Protein AF-A0A7M2Y943-F1 (afdb_monomer_lite)

pLDDT: mean 79.97, std 16.8, range [34.56, 97.56]

Radius of gyration: 15.92 Å; chains: 1; bounding box: 33×54×37 Å

Sequence (138 aa):
MLHKNDIGLFKLMSATNRFAKKDIYDLDFITNKIPLTELYHQLSEKRNRYHSTEHQSLFDLHIEKHVLEHPDLLLEFDEPQNSKSHRPTHSHDRIDIVEGGKSWIEVRLSWRLKVRKLFSDLGKDFPNPQGRIRKSPN

Organism: NCBI:txid2038776

Foldseek 3Di:
DDDLLNVLLVLQQVCLQQLALVSLQSNLVSCVPPQPLRSLVVNVVVCVVQVDPVSDDPSNVVRPDDCNVVVVSNLCNVPPVPNPPPDDPPDDSDDPADVVGDDSVRSNVSSLVSSCVNCVVVVHDRDDPPDPPPPDDD

Secondary structure (DSSP, 8-state):
---HHHHHHHHHHHHHHH--HHHHHHHHHHTTTS-HHHHHHHHHHHHHHS-SGGG--TTGGG-SS-TTT-GGGGGGGG-GGG----S-----S---PPTTPPPHHHHHHHHHHHHHHHHHHTT-PPPPP---------

Structure (mmCIF, N/CA/C/O backbone):
data_AF-A0A7M2Y943-F1
#
_entry.id   AF-A0A7M2Y943-F1
#
loop_
_atom_site.group_PDB
_atom_site.id
_atom_site.type_symbol
_atom_site.label_atom_id
_atom_site.label_alt_id
_atom_site.label_comp_id
_atom_site.label_asym_id
_atom_site.label_entity_id
_atom_site.label_seq_id
_atom_site.pdbx_PDB_ins_code
_atom_site.Cartn_x
_atom_site.Cartn_y
_atom_site.Cartn_z
_atom_site.occupancy
_atom_site.B_iso_or_equiv
_atom_site.auth_seq_id
_atom_site.auth_comp_id
_atom_site.auth_asym_id
_atom_site.auth_atom_id
_atom_site.pdbx_PDB_model_num
ATOM 1 N N . MET A 1 1 ? 12.575 18.578 -2.410 1.00 38.41 1 MET A N 1
ATOM 2 C CA . MET A 1 1 ? 11.327 18.486 -1.622 1.00 38.41 1 MET A CA 1
ATOM 3 C C . MET A 1 1 ? 10.841 17.049 -1.765 1.00 38.41 1 MET A C 1
ATOM 5 O O . MET A 1 1 ? 10.587 16.654 -2.891 1.00 38.41 1 MET A O 1
ATOM 9 N N . LEU A 1 2 ? 10.838 16.238 -0.702 1.00 50.59 2 LEU A N 1
ATOM 10 C CA . LEU A 1 2 ? 10.309 14.865 -0.772 1.00 50.59 2 LEU A CA 1
ATOM 11 C C . LEU A 1 2 ? 8.789 14.941 -0.939 1.00 50.59 2 LEU A C 1
ATOM 13 O O . LEU A 1 2 ? 8.114 15.516 -0.081 1.00 50.59 2 LEU A O 1
ATOM 17 N N . HIS A 1 3 ? 8.246 14.409 -2.033 1.00 72.94 3 HIS A N 1
ATOM 18 C CA . HIS A 1 3 ? 6.800 14.378 -2.216 1.00 72.94 3 HIS A CA 1
ATOM 19 C C . HIS A 1 3 ? 6.224 13.281 -1.309 1.00 72.94 3 HIS A C 1
ATOM 21 O O . HIS A 1 3 ? 6.845 12.238 -1.111 1.00 72.94 3 HIS A O 1
ATOM 27 N N . LYS A 1 4 ? 5.030 13.476 -0.735 1.00 71.19 4 LYS A N 1
ATOM 28 C CA . LYS A 1 4 ? 4.399 12.468 0.150 1.00 71.19 4 LYS A CA 1
ATOM 29 C C . LYS A 1 4 ? 4.260 11.098 -0.531 1.00 71.19 4 LYS A C 1
ATOM 31 O O . LYS A 1 4 ? 4.316 10.074 0.146 1.00 71.19 4 LYS A O 1
ATOM 36 N N . ASN A 1 5 ? 4.143 11.097 -1.859 1.00 79.50 5 ASN A N 1
ATOM 37 C CA . ASN A 1 5 ? 4.124 9.894 -2.687 1.00 79.50 5 ASN A CA 1
ATOM 38 C C . ASN A 1 5 ? 5.428 9.101 -2.549 1.00 79.50 5 ASN A C 1
ATOM 40 O O . ASN A 1 5 ? 5.361 7.894 -2.361 1.00 79.50 5 ASN A O 1
ATOM 44 N N . ASP A 1 6 ? 6.595 9.755 -2.543 1.00 83.19 6 ASP A N 1
ATOM 45 C CA . ASP A 1 6 ? 7.890 9.072 -2.427 1.00 83.19 6 ASP A CA 1
ATOM 46 C C . ASP A 1 6 ? 7.984 8.286 -1.117 1.00 83.19 6 ASP A C 1
ATOM 48 O O . ASP A 1 6 ? 8.376 7.121 -1.114 1.00 83.19 6 ASP A O 1
ATOM 52 N N . ILE A 1 7 ? 7.543 8.894 -0.010 1.00 87.75 7 ILE A N 1
ATOM 53 C CA . ILE A 1 7 ? 7.488 8.237 1.304 1.00 87.75 7 ILE A CA 1
ATOM 54 C C . ILE A 1 7 ? 6.558 7.017 1.254 1.00 87.75 7 ILE A C 1
ATOM 56 O O . ILE A 1 7 ? 6.911 5.960 1.775 1.00 87.75 7 ILE A O 1
ATOM 60 N N . GLY A 1 8 ? 5.402 7.139 0.595 1.00 91.00 8 GLY A N 1
ATOM 61 C CA . GLY A 1 8 ? 4.468 6.030 0.387 1.00 91.00 8 GLY A CA 1
ATOM 62 C C . GLY A 1 8 ? 5.077 4.869 -0.405 1.00 91.00 8 GLY A C 1
ATOM 63 O O . GLY A 1 8 ? 4.945 3.718 0.007 1.00 91.00 8 GLY A O 1
ATOM 64 N N . LEU A 1 9 ? 5.797 5.164 -1.492 1.00 91.19 9 LEU A N 1
ATOM 65 C CA . LEU A 1 9 ? 6.487 4.157 -2.306 1.00 91.19 9 LEU A CA 1
ATOM 66 C C . LEU A 1 9 ? 7.574 3.428 -1.505 1.00 91.19 9 LEU A C 1
ATOM 68 O O . LEU A 1 9 ? 7.632 2.199 -1.519 1.00 91.19 9 LEU A O 1
ATOM 72 N N . PHE A 1 10 ? 8.392 4.165 -0.748 1.00 88.75 10 PHE A N 1
ATOM 73 C CA . PHE A 1 10 ? 9.412 3.561 0.113 1.00 88.75 10 PHE A CA 1
ATOM 74 C C . PHE A 1 10 ? 8.800 2.678 1.201 1.00 88.75 10 PHE A C 1
ATOM 76 O O . PHE A 1 10 ? 9.295 1.579 1.454 1.00 88.75 10 PHE A O 1
ATOM 83 N N . LYS A 1 11 ? 7.706 3.129 1.822 1.00 90.31 11 LYS A N 1
ATOM 84 C CA . LYS A 1 11 ? 6.997 2.360 2.849 1.00 90.31 11 LYS A CA 1
ATOM 85 C C . LYS A 1 11 ? 6.371 1.084 2.291 1.00 90.31 11 LYS A C 1
ATOM 87 O O . LYS A 1 11 ? 6.409 0.059 2.963 1.00 90.31 11 LYS A O 1
ATOM 92 N N . LEU A 1 12 ? 5.861 1.109 1.058 1.00 90.75 12 LEU A N 1
ATOM 93 C CA . LEU A 1 12 ? 5.373 -0.094 0.376 1.00 90.75 12 LEU A CA 1
ATOM 94 C C . LEU A 1 12 ? 6.480 -1.139 0.217 1.00 90.75 12 LEU A C 1
ATOM 96 O O . LEU A 1 12 ? 6.271 -2.305 0.539 1.00 90.75 12 LEU A O 1
ATOM 100 N N . MET A 1 13 ? 7.665 -0.712 -0.226 1.00 88.06 13 MET A N 1
ATOM 101 C CA . MET A 1 13 ? 8.824 -1.595 -0.396 1.00 88.06 13 MET A CA 1
ATOM 102 C C . MET A 1 13 ? 9.353 -2.125 0.947 1.00 88.06 13 MET A C 1
ATOM 104 O O . MET A 1 13 ? 9.752 -3.288 1.043 1.00 88.06 13 MET A O 1
ATOM 108 N N . SER A 1 14 ? 9.348 -1.307 2.006 1.00 85.06 14 SER A N 1
ATOM 109 C CA . SER A 1 14 ? 9.813 -1.743 3.329 1.00 85.06 14 SER A CA 1
ATOM 110 C C . SER A 1 14 ? 8.832 -2.696 4.014 1.00 85.06 14 SER A C 1
ATOM 112 O O . SER A 1 14 ? 9.268 -3.683 4.616 1.00 85.06 14 SER A O 1
ATOM 114 N N . ALA A 1 15 ? 7.524 -2.451 3.885 1.00 87.69 15 ALA A N 1
ATOM 115 C CA . ALA A 1 15 ? 6.482 -3.256 4.516 1.00 87.69 15 ALA A CA 1
ATOM 116 C C . ALA A 1 15 ? 6.510 -4.720 4.053 1.00 87.69 15 ALA A C 1
ATOM 118 O O . ALA A 1 15 ? 6.342 -5.611 4.882 1.00 87.69 15 ALA A O 1
ATOM 119 N N . THR A 1 16 ? 6.810 -4.985 2.776 1.00 85.06 16 THR A N 1
ATOM 120 C CA . THR A 1 16 ? 6.886 -6.356 2.231 1.00 85.06 16 THR A CA 1
ATOM 121 C C . THR A 1 16 ? 8.163 -7.115 2.577 1.00 85.06 16 THR A C 1
ATOM 123 O O . THR A 1 16 ? 8.284 -8.286 2.228 1.00 85.06 16 THR A O 1
ATOM 126 N N . ASN A 1 17 ? 9.124 -6.467 3.240 1.00 81.69 17 ASN A N 1
ATOM 127 C CA . ASN A 1 17 ? 10.397 -7.085 3.619 1.00 81.69 17 ASN A CA 1
ATOM 128 C C . ASN A 1 17 ? 10.615 -7.121 5.141 1.00 81.69 17 ASN A C 1
ATOM 130 O O . ASN A 1 17 ? 11.369 -7.962 5.623 1.00 81.69 17 ASN A O 1
ATOM 134 N N . ARG A 1 18 ? 9.993 -6.211 5.907 1.00 79.44 18 ARG A N 1
ATOM 135 C CA . ARG A 1 18 ? 10.106 -6.157 7.378 1.00 79.44 18 ARG A CA 1
ATOM 136 C C . ARG A 1 18 ? 8.850 -6.615 8.113 1.00 79.44 18 ARG A C 1
ATOM 138 O O . ARG A 1 18 ? 8.965 -7.007 9.268 1.00 79.44 18 ARG A O 1
ATOM 145 N N . PHE A 1 19 ? 7.677 -6.515 7.483 1.00 82.62 19 PHE A N 1
ATOM 146 C CA . PHE A 1 19 ? 6.375 -6.860 8.073 1.00 82.62 19 PHE A CA 1
ATOM 147 C C . PHE A 1 19 ? 6.069 -6.141 9.403 1.00 82.62 19 PHE A C 1
ATOM 149 O O . PHE A 1 19 ? 5.303 -6.626 10.232 1.00 82.62 19 PHE A O 1
ATOM 156 N N . ALA A 1 20 ? 6.669 -4.966 9.628 1.00 83.06 20 ALA A N 1
ATOM 157 C CA . ALA A 1 20 ? 6.549 -4.239 10.885 1.00 83.06 20 ALA A CA 1
ATOM 158 C C . ALA A 1 20 ? 5.210 -3.493 10.980 1.00 83.06 20 ALA A C 1
ATOM 160 O O . ALA A 1 20 ? 4.834 -2.747 10.074 1.00 83.06 20 ALA A O 1
ATOM 161 N N . LYS A 1 21 ? 4.531 -3.585 12.130 1.00 87.00 21 LYS A N 1
ATOM 162 C CA . LYS A 1 21 ? 3.245 -2.897 12.366 1.00 87.00 21 LYS A CA 1
ATOM 163 C C . LYS A 1 21 ? 3.320 -1.378 12.175 1.00 87.00 21 LYS A C 1
ATOM 165 O O . LYS A 1 21 ? 2.347 -0.768 11.742 1.00 87.00 21 LYS A O 1
ATOM 170 N N . LYS A 1 22 ? 4.479 -0.768 12.454 1.00 86.50 22 LYS A N 1
ATOM 171 C CA . LYS A 1 22 ? 4.721 0.669 12.233 1.00 86.50 22 LYS A CA 1
ATOM 172 C C . LYS A 1 22 ? 4.620 1.051 10.757 1.00 86.50 22 LYS A C 1
ATOM 174 O O . LYS A 1 22 ? 3.987 2.049 10.442 1.00 86.50 22 LYS A O 1
ATOM 179 N N . ASP A 1 23 ? 5.165 0.229 9.858 1.00 89.12 23 ASP A N 1
ATOM 180 C CA . ASP A 1 23 ? 5.052 0.476 8.417 1.00 89.12 23 ASP A CA 1
ATOM 181 C C . ASP A 1 23 ? 3.592 0.376 7.953 1.00 89.12 23 ASP A C 1
ATOM 183 O O . ASP A 1 23 ? 3.158 1.180 7.135 1.00 89.12 23 ASP A O 1
ATOM 187 N N . ILE A 1 24 ? 2.803 -0.539 8.528 1.00 92.06 24 ILE A N 1
ATOM 188 C CA . ILE A 1 24 ? 1.361 -0.652 8.249 1.00 92.06 24 ILE A CA 1
ATOM 189 C C . ILE A 1 24 ? 0.584 0.560 8.764 1.00 92.06 24 ILE A C 1
ATOM 191 O O . ILE A 1 24 ? -0.313 1.048 8.0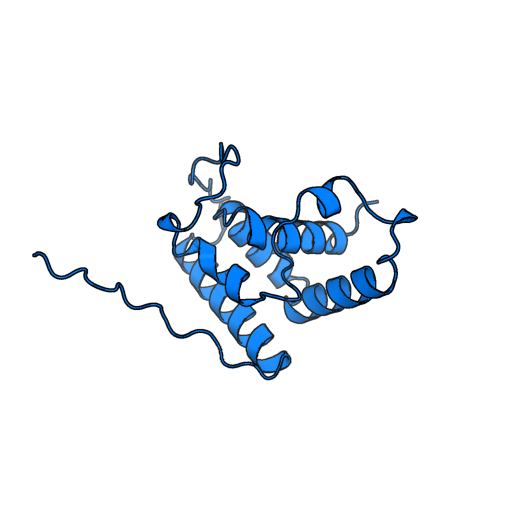82 1.00 92.06 24 ILE A O 1
ATOM 195 N N . TYR A 1 25 ? 0.937 1.072 9.942 1.00 91.19 25 TYR A N 1
ATOM 196 C CA . TYR A 1 25 ? 0.334 2.285 10.490 1.00 91.19 25 TYR A CA 1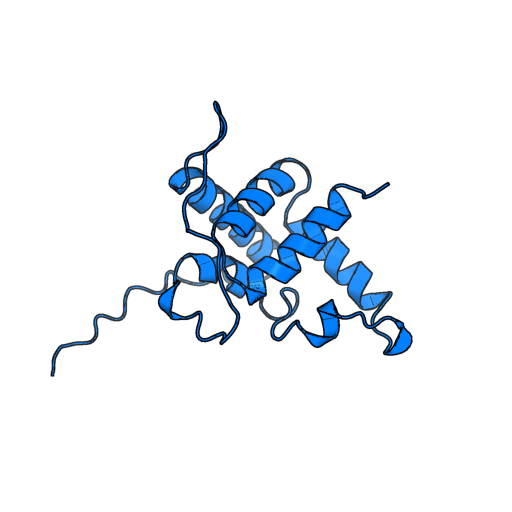
ATOM 197 C C . TYR A 1 25 ? 0.616 3.500 9.597 1.00 91.19 25 TYR A C 1
ATOM 199 O O . TYR A 1 25 ? -0.307 4.225 9.217 1.00 91.19 25 TYR A O 1
ATOM 207 N N . ASP A 1 26 ? 1.878 3.679 9.200 1.00 90.44 26 ASP A N 1
ATOM 208 C CA . ASP A 1 26 ? 2.292 4.746 8.289 1.00 90.44 26 ASP A CA 1
ATOM 209 C C . ASP A 1 26 ? 1.585 4.620 6.934 1.00 90.44 26 ASP A C 1
ATOM 211 O O . ASP A 1 26 ? 1.062 5.602 6.406 1.00 90.44 26 ASP A O 1
ATOM 215 N N . LEU A 1 27 ? 1.516 3.406 6.381 1.00 93.69 27 LEU A N 1
ATOM 216 C CA . LEU A 1 27 ? 0.838 3.146 5.117 1.00 93.69 27 LEU A CA 1
ATOM 217 C C . LEU A 1 27 ? -0.668 3.377 5.210 1.00 93.69 27 LEU A C 1
ATOM 219 O O . LEU A 1 27 ? -1.223 3.986 4.296 1.00 93.69 27 LEU A O 1
ATOM 223 N N . ASP A 1 28 ? -1.348 2.968 6.285 1.00 94.69 28 ASP A N 1
ATOM 224 C CA . ASP A 1 28 ? -2.771 3.271 6.471 1.00 94.69 28 ASP A CA 1
ATOM 225 C C . ASP A 1 28 ? -3.007 4.784 6.499 1.00 94.69 28 ASP A C 1
ATOM 227 O O . ASP A 1 28 ? -3.922 5.279 5.837 1.00 94.69 28 ASP A O 1
ATOM 231 N N . PHE A 1 29 ? -2.150 5.531 7.197 1.00 92.06 29 PHE A N 1
ATOM 232 C CA . PHE A 1 29 ? -2.237 6.984 7.258 1.00 92.06 29 PHE A CA 1
ATOM 233 C C . PHE A 1 29 ? -2.010 7.644 5.892 1.00 92.06 29 PHE A C 1
ATOM 235 O O . PHE A 1 29 ? -2.826 8.464 5.459 1.00 92.06 29 PHE A O 1
ATOM 242 N N . ILE A 1 30 ? -0.934 7.273 5.191 1.00 92.38 30 ILE A N 1
ATOM 243 C CA . ILE A 1 30 ? -0.606 7.798 3.857 1.00 92.38 30 ILE A CA 1
ATOM 244 C C . ILE A 1 30 ? -1.741 7.481 2.877 1.00 92.38 30 ILE A C 1
ATOM 246 O O . ILE A 1 30 ? -2.177 8.353 2.122 1.00 92.38 30 ILE A O 1
ATOM 250 N N . THR A 1 31 ? -2.281 6.262 2.943 1.00 94.88 31 THR A N 1
ATOM 251 C CA . THR A 1 31 ? -3.308 5.794 2.006 1.00 94.88 31 THR A CA 1
ATOM 252 C C . THR A 1 31 ? -4.707 6.345 2.245 1.00 94.88 31 THR A C 1
ATOM 254 O O . THR A 1 31 ? -5.605 6.107 1.441 1.00 94.88 31 THR A O 1
ATOM 257 N N . ASN A 1 32 ? -4.908 7.122 3.312 1.00 92.94 32 ASN A N 1
ATOM 258 C CA . ASN A 1 32 ? -6.104 7.955 3.448 1.00 92.94 32 ASN A CA 1
ATOM 259 C C . ASN A 1 32 ? -6.062 9.177 2.513 1.00 92.94 32 ASN A C 1
ATOM 261 O O . ASN A 1 32 ? -7.103 9.764 2.243 1.00 92.94 32 ASN A O 1
ATOM 265 N N . LYS A 1 33 ? -4.871 9.577 2.042 1.00 92.56 33 LYS A N 1
ATOM 266 C CA . LYS A 1 33 ? -4.676 10.726 1.141 1.00 92.56 33 LYS A CA 1
ATOM 267 C C . LYS A 1 33 ? -4.378 10.301 -0.292 1.00 92.56 33 LYS A C 1
ATOM 269 O O . LYS A 1 33 ? -4.815 10.977 -1.212 1.00 92.56 33 LYS A O 1
ATOM 274 N N . ILE A 1 34 ? -3.631 9.211 -0.467 1.00 93.62 34 ILE A N 1
ATOM 275 C CA . ILE A 1 34 ? -3.249 8.674 -1.778 1.00 93.62 34 ILE A CA 1
ATOM 276 C C . ILE A 1 34 ? -3.676 7.203 -1.816 1.00 93.62 34 ILE A C 1
ATOM 278 O O . ILE A 1 34 ? -3.070 6.402 -1.106 1.00 93.62 34 ILE A O 1
ATOM 282 N N . PRO A 1 35 ? -4.711 6.815 -2.578 1.00 95.50 35 PRO A N 1
ATOM 283 C CA . PRO A 1 35 ? -5.197 5.439 -2.604 1.00 95.50 35 PRO A CA 1
ATOM 284 C C . PRO A 1 35 ? -4.073 4.411 -2.793 1.00 95.50 35 PRO A C 1
ATOM 286 O O . PRO A 1 35 ? -3.151 4.617 -3.580 1.00 95.50 35 PRO A O 1
ATOM 289 N N . LEU A 1 36 ? -4.164 3.271 -2.097 1.00 96.69 36 LEU A N 1
ATOM 290 C CA . LEU A 1 36 ? -3.164 2.199 -2.203 1.00 96.69 36 LEU A CA 1
ATOM 291 C C . LEU A 1 36 ? -2.962 1.740 -3.655 1.00 96.69 36 LEU A C 1
ATOM 293 O O . LEU A 1 36 ? -1.841 1.459 -4.062 1.00 96.69 36 LEU A O 1
ATOM 297 N N . THR A 1 37 ? -4.037 1.695 -4.436 1.00 96.12 37 THR A N 1
ATOM 298 C CA . THR A 1 37 ? -4.011 1.306 -5.849 1.00 96.12 37 THR A CA 1
ATOM 299 C C . THR A 1 37 ? -3.247 2.313 -6.704 1.00 96.12 37 THR A C 1
ATOM 301 O O . THR A 1 37 ? -2.453 1.917 -7.553 1.00 96.12 37 THR A O 1
ATOM 304 N N . GLU A 1 38 ? -3.389 3.606 -6.411 1.00 95.44 38 GLU A N 1
ATOM 305 C CA . GLU A 1 38 ? -2.611 4.664 -7.055 1.00 95.44 38 GLU A CA 1
ATOM 306 C C . GLU A 1 38 ? -1.124 4.568 -6.688 1.00 95.44 38 GLU A C 1
ATOM 308 O O . GLU A 1 38 ? -0.277 4.590 -7.579 1.00 95.44 38 GLU A O 1
ATOM 313 N N . LEU A 1 39 ? -0.788 4.393 -5.403 1.00 94.88 39 LEU A N 1
ATOM 314 C CA . LEU A 1 39 ? 0.606 4.193 -4.980 1.00 94.88 39 LEU A CA 1
ATOM 315 C C . LEU A 1 39 ? 1.228 2.949 -5.623 1.00 94.88 39 LEU A C 1
ATOM 317 O O . LEU A 1 39 ? 2.383 2.982 -6.041 1.00 94.88 39 LEU A O 1
ATOM 321 N N . TYR A 1 40 ? 0.469 1.858 -5.721 1.00 95.38 40 TYR A N 1
ATOM 322 C CA . TYR A 1 40 ? 0.921 0.627 -6.363 1.00 95.38 40 TYR A CA 1
ATOM 323 C C . TYR A 1 40 ? 1.200 0.843 -7.856 1.00 95.38 40 TYR A C 1
ATOM 325 O O . TYR A 1 40 ? 2.251 0.441 -8.353 1.00 95.38 40 TYR A O 1
ATOM 333 N N . HIS A 1 41 ? 0.307 1.543 -8.560 1.00 94.56 41 HIS A N 1
ATOM 334 C CA . HIS A 1 41 ? 0.513 1.905 -9.961 1.00 94.56 41 HIS A CA 1
ATOM 335 C C . HIS A 1 41 ? 1.734 2.819 -10.141 1.00 94.56 41 HIS A C 1
ATOM 337 O O . HIS A 1 41 ? 2.576 2.561 -10.996 1.00 94.56 41 HIS A O 1
ATOM 343 N N . GLN A 1 42 ? 1.895 3.839 -9.292 1.00 93.62 42 GLN A N 1
ATOM 344 C CA . GLN A 1 42 ? 3.072 4.714 -9.305 1.00 93.62 42 GLN A CA 1
ATOM 345 C C . GLN A 1 42 ? 4.374 3.936 -9.068 1.00 93.62 42 GLN A C 1
ATOM 347 O O . GLN A 1 42 ? 5.387 4.234 -9.701 1.00 93.62 42 GLN A O 1
ATOM 352 N N . LEU A 1 43 ? 4.359 2.922 -8.195 1.00 92.12 43 LEU A N 1
ATOM 353 C CA . LEU A 1 43 ? 5.510 2.042 -7.995 1.00 92.12 43 LEU A CA 1
ATOM 354 C C . LEU A 1 43 ? 5.827 1.231 -9.256 1.00 92.12 43 LEU A C 1
ATOM 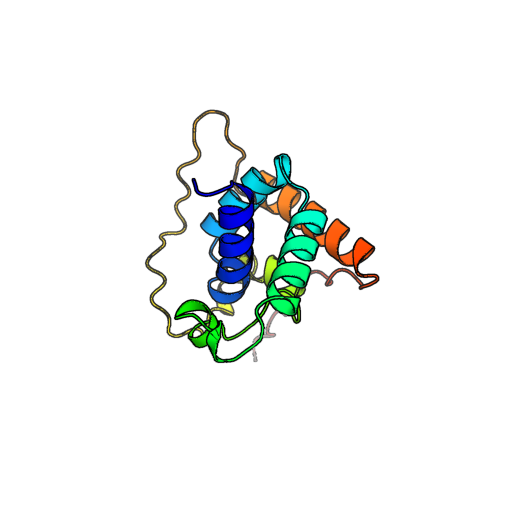356 O O . LEU A 1 43 ? 6.995 1.103 -9.616 1.00 92.12 43 LEU A O 1
ATOM 360 N N . SER A 1 44 ? 4.798 0.712 -9.931 1.00 92.56 44 SER A N 1
ATOM 361 C CA . SER A 1 44 ? 4.935 -0.011 -11.200 1.00 92.56 44 SER A CA 1
ATOM 362 C C . SER A 1 44 ? 5.538 0.871 -12.291 1.00 92.56 44 SER A C 1
ATOM 364 O O . SER A 1 44 ? 6.540 0.503 -12.899 1.00 92.56 44 SER A O 1
ATOM 366 N N . GLU A 1 45 ? 4.999 2.075 -12.474 1.00 92.62 45 GLU A N 1
ATOM 367 C CA . GLU A 1 45 ? 5.520 3.074 -13.413 1.00 92.62 45 GLU A CA 1
ATOM 368 C C . GLU A 1 45 ? 6.981 3.429 -13.114 1.00 92.62 45 GLU A C 1
ATOM 370 O O . GLU A 1 45 ? 7.822 3.474 -14.014 1.00 92.62 45 GLU A O 1
ATOM 375 N N . LYS A 1 46 ? 7.309 3.640 -11.833 1.00 89.12 46 LYS A N 1
ATOM 376 C CA . LYS A 1 46 ? 8.677 3.939 -11.401 1.00 89.12 46 LYS A CA 1
ATOM 377 C C . LYS A 1 46 ? 9.622 2.777 -11.700 1.00 89.12 46 LYS A C 1
ATOM 379 O O . LYS A 1 46 ? 10.702 3.018 -12.232 1.00 89.12 46 LYS A O 1
ATOM 384 N N . ARG A 1 47 ? 9.222 1.536 -11.402 1.00 88.00 47 ARG A N 1
ATOM 385 C CA . ARG A 1 47 ? 10.023 0.341 -11.701 1.00 88.00 47 ARG A CA 1
ATOM 386 C C . ARG A 1 47 ? 10.269 0.213 -13.201 1.00 88.00 47 ARG A C 1
ATOM 388 O O . ARG A 1 47 ? 11.409 0.032 -13.598 1.00 88.00 47 ARG A O 1
ATOM 395 N N . ASN A 1 48 ? 9.232 0.366 -14.021 1.00 89.19 48 ASN A N 1
ATOM 396 C CA . ASN A 1 48 ? 9.352 0.272 -15.478 1.00 89.19 48 ASN A CA 1
ATOM 397 C C . ASN A 1 48 ? 10.272 1.354 -16.056 1.00 89.19 48 ASN A C 1
ATOM 399 O O . ASN A 1 48 ? 11.005 1.098 -17.003 1.00 89.19 48 ASN A O 1
ATOM 403 N N . ARG A 1 49 ? 10.267 2.556 -15.469 1.00 89.69 49 ARG A N 1
ATOM 404 C CA . ARG A 1 49 ? 11.132 3.661 -15.899 1.00 89.69 49 ARG A CA 1
ATOM 405 C C . ARG A 1 49 ? 12.588 3.499 -15.460 1.00 89.69 49 ARG A C 1
ATOM 407 O O . ARG A 1 49 ? 13.484 3.920 -16.184 1.00 89.69 49 ARG A O 1
ATOM 414 N N . TYR A 1 50 ? 12.822 2.922 -14.284 1.00 85.50 50 TYR A N 1
ATOM 415 C CA . TYR A 1 50 ? 14.133 2.880 -13.632 1.00 85.50 50 TYR A CA 1
ATOM 416 C C . TYR A 1 50 ? 14.566 1.443 -13.292 1.00 85.50 50 TYR A C 1
ATOM 418 O O . TYR A 1 50 ? 14.971 1.166 -12.169 1.00 85.50 50 TYR A O 1
ATOM 426 N N . HIS A 1 51 ? 14.476 0.514 -14.252 1.00 82.50 51 HIS A N 1
ATOM 427 C CA . HIS A 1 51 ? 14.833 -0.901 -14.036 1.00 82.50 51 HIS A CA 1
ATOM 428 C C . HIS A 1 51 ? 16.287 -1.263 -14.380 1.00 82.50 51 HIS A C 1
ATOM 430 O O . HIS A 1 51 ? 16.735 -2.365 -14.072 1.00 82.50 51 HIS A O 1
ATOM 436 N N . SER A 1 52 ? 17.004 -0.396 -15.101 1.00 85.88 52 SER A N 1
ATOM 437 C CA . SER A 1 52 ? 18.363 -0.693 -15.580 1.00 85.88 52 SER A CA 1
ATOM 438 C C . SER A 1 52 ? 19.352 -0.809 -14.420 1.00 85.88 52 SER A C 1
ATOM 440 O O . SER A 1 52 ? 19.169 -0.175 -13.384 1.00 85.88 52 SER A O 1
ATOM 442 N N . THR A 1 53 ? 20.434 -1.569 -14.604 1.00 82.12 53 THR A N 1
ATOM 443 C CA . THR A 1 53 ? 21.462 -1.788 -13.569 1.00 82.12 53 THR A CA 1
ATOM 444 C C . THR A 1 53 ? 22.039 -0.481 -13.017 1.00 82.12 53 THR A C 1
ATOM 446 O O . THR A 1 53 ? 22.265 -0.360 -11.821 1.00 82.12 53 THR A O 1
ATOM 449 N N . GLU A 1 54 ? 22.210 0.531 -13.867 1.00 86.81 54 GLU A N 1
ATOM 450 C CA . GLU A 1 54 ? 22.680 1.875 -13.489 1.00 86.81 54 GLU A CA 1
ATOM 451 C C . GLU A 1 54 ? 21.710 2.662 -12.590 1.00 86.81 54 GLU A C 1
ATOM 453 O O . GLU A 1 54 ? 22.113 3.622 -11.937 1.00 86.81 54 GLU A O 1
ATOM 458 N N . HIS A 1 55 ? 20.441 2.251 -12.530 1.00 83.81 55 HIS A N 1
ATOM 459 C CA . HIS A 1 55 ? 19.423 2.837 -11.662 1.00 83.81 55 HIS A CA 1
ATOM 460 C C . HIS A 1 55 ? 19.290 2.108 -10.320 1.00 83.81 55 HIS A C 1
ATOM 462 O O . HIS A 1 55 ? 18.552 2.578 -9.452 1.00 83.81 55 HIS A O 1
ATOM 468 N N . GLN A 1 56 ? 19.978 0.975 -10.138 1.00 80.00 56 GLN A N 1
ATOM 469 C CA . GLN A 1 56 ? 19.909 0.218 -8.894 1.00 80.00 56 GLN A CA 1
ATOM 470 C C . GLN A 1 56 ? 20.517 1.015 -7.742 1.00 80.00 56 GLN A C 1
ATOM 472 O O . GLN A 1 56 ? 21.602 1.588 -7.828 1.00 80.00 56 GLN A O 1
ATOM 477 N N . SER A 1 57 ? 19.807 1.011 -6.626 1.00 75.19 57 SER A N 1
ATOM 478 C CA . SER A 1 57 ? 20.217 1.610 -5.368 1.00 75.19 57 SER A CA 1
ATOM 479 C C . SER A 1 57 ? 20.530 0.534 -4.329 1.00 75.19 57 SER A C 1
ATOM 481 O O . SER A 1 57 ? 20.213 -0.646 -4.493 1.00 75.19 57 SER A O 1
ATOM 483 N N . LEU A 1 58 ? 21.092 0.953 -3.191 1.00 70.94 58 LEU A N 1
ATOM 484 C CA . LEU A 1 58 ? 21.294 0.074 -2.034 1.00 70.94 58 LEU A CA 1
ATOM 485 C C . LEU A 1 58 ? 20.000 -0.646 -1.611 1.00 70.94 58 LEU A C 1
ATOM 487 O O . LEU A 1 58 ? 20.056 -1.762 -1.100 1.00 70.94 58 LEU A O 1
ATOM 491 N N . PHE A 1 59 ? 18.840 -0.022 -1.829 1.00 67.00 59 PHE A N 1
ATOM 492 C CA . PHE A 1 59 ? 17.551 -0.614 -1.491 1.00 67.00 59 PHE A CA 1
ATOM 493 C C . PHE A 1 59 ? 17.185 -1.758 -2.432 1.00 67.00 59 PHE A C 1
ATOM 495 O O . PHE A 1 59 ? 16.682 -2.768 -1.956 1.00 67.00 59 PHE A O 1
ATOM 502 N N . ASP A 1 60 ? 17.505 -1.655 -3.720 1.00 70.62 60 ASP A N 1
ATOM 503 C CA . ASP A 1 60 ? 17.245 -2.715 -4.700 1.00 70.62 60 ASP A CA 1
ATOM 504 C C . ASP A 1 60 ? 18.098 -3.956 -4.411 1.00 70.62 60 ASP A C 1
ATOM 506 O O . ASP A 1 60 ? 17.615 -5.079 -4.495 1.00 70.62 60 ASP A O 1
ATOM 510 N N . LEU A 1 61 ? 19.333 -3.755 -3.939 1.00 69.38 61 LEU A N 1
ATOM 511 C CA . LEU A 1 61 ? 20.224 -4.835 -3.494 1.00 69.38 61 LEU A CA 1
ATOM 512 C C . LEU A 1 61 ? 19.763 -5.513 -2.193 1.00 69.38 61 LEU A C 1
ATOM 514 O O . LEU A 1 61 ? 20.225 -6.603 -1.864 1.00 69.38 61 LEU A O 1
ATOM 518 N N . HIS A 1 62 ? 18.901 -4.856 -1.415 1.00 63.94 62 HIS A N 1
ATOM 519 C CA . HIS A 1 62 ? 18.401 -5.335 -0.123 1.00 63.94 62 HIS A CA 1
ATOM 520 C C . HIS A 1 62 ? 16.916 -5.714 -0.155 1.00 63.94 62 HIS A C 1
ATOM 522 O O . HIS A 1 62 ? 16.344 -6.036 0.891 1.00 63.94 62 HIS A O 1
ATOM 528 N N . ILE A 1 63 ? 16.256 -5.682 -1.308 1.00 65.81 63 ILE A N 1
ATOM 529 C CA . ILE A 1 63 ? 14.866 -6.117 -1.433 1.00 65.81 63 ILE A CA 1
ATOM 530 C C . ILE A 1 63 ? 14.864 -7.549 -1.937 1.00 65.81 63 ILE A C 1
ATOM 532 O O . ILE A 1 63 ? 15.180 -7.828 -3.085 1.00 65.81 63 ILE A O 1
ATOM 536 N N . GLU A 1 64 ? 14.506 -8.464 -1.040 1.00 69.62 64 GLU A N 1
ATOM 537 C CA . GLU A 1 64 ? 14.390 -9.887 -1.364 1.00 69.62 64 GLU A CA 1
ATOM 538 C C . GLU A 1 64 ? 13.053 -10.176 -2.047 1.00 69.62 64 GLU A C 1
ATOM 540 O O . GLU A 1 64 ? 12.959 -11.080 -2.872 1.00 69.62 64 GLU A O 1
ATOM 545 N N . LYS A 1 65 ? 12.009 -9.412 -1.694 1.00 80.81 65 LYS A N 1
ATOM 546 C CA . LYS A 1 65 ? 10.658 -9.594 -2.224 1.00 80.81 65 LYS A CA 1
ATOM 547 C C . LYS A 1 65 ? 10.035 -8.265 -2.619 1.00 80.81 65 LYS A C 1
ATOM 549 O O . LYS A 1 65 ? 9.907 -7.350 -1.796 1.00 80.81 65 LYS A O 1
ATOM 554 N N . HIS A 1 66 ? 9.608 -8.175 -3.873 1.00 85.88 66 HIS A N 1
ATOM 555 C CA . HIS A 1 66 ? 8.998 -6.972 -4.421 1.00 85.88 66 HIS A CA 1
ATOM 556 C C . HIS A 1 66 ? 7.465 -7.035 -4.335 1.00 85.88 66 HIS A C 1
ATOM 558 O O . HIS A 1 66 ? 6.843 -7.995 -4.786 1.00 85.88 66 HIS A O 1
ATOM 564 N N . VAL A 1 67 ? 6.827 -5.980 -3.814 1.00 90.00 67 VAL A N 1
ATOM 565 C CA . VAL A 1 67 ? 5.356 -5.900 -3.652 1.00 90.00 67 VAL A CA 1
ATOM 566 C C . VAL A 1 67 ? 4.582 -6.032 -4.971 1.00 90.00 67 VAL A C 1
ATOM 568 O O . VAL A 1 67 ? 3.448 -6.508 -4.993 1.00 90.00 67 VAL A O 1
ATOM 571 N N . LEU A 1 68 ? 5.196 -5.626 -6.087 1.00 91.81 68 LEU A N 1
ATOM 572 C CA . LEU A 1 68 ? 4.586 -5.765 -7.415 1.00 91.81 68 LEU A CA 1
ATOM 573 C C . LEU A 1 68 ? 4.444 -7.233 -7.854 1.00 91.81 68 LEU A C 1
ATOM 575 O O . LEU A 1 68 ? 3.549 -7.565 -8.622 1.00 91.81 68 LEU A O 1
ATOM 579 N N . GLU A 1 69 ? 5.302 -8.115 -7.345 1.00 91.06 69 GLU A N 1
ATOM 580 C CA . GLU A 1 69 ? 5.273 -9.554 -7.633 1.00 91.06 69 GLU A CA 1
ATOM 581 C C . GLU A 1 69 ? 4.457 -10.304 -6.577 1.00 91.06 69 GLU A C 1
ATOM 583 O O . GLU A 1 69 ? 3.664 -11.186 -6.908 1.00 91.06 69 GLU A O 1
ATOM 588 N N . HIS A 1 70 ? 4.581 -9.878 -5.317 1.00 91.56 70 HIS A N 1
ATOM 589 C CA . HIS A 1 70 ? 3.974 -10.518 -4.154 1.00 91.56 70 HIS A CA 1
ATOM 590 C C . HIS A 1 70 ? 3.129 -9.521 -3.335 1.00 91.56 70 HIS A C 1
ATOM 592 O O . HIS A 1 70 ? 3.538 -9.099 -2.247 1.00 91.56 70 HIS A O 1
ATOM 598 N N . PRO A 1 71 ? 1.959 -9.081 -3.843 1.00 93.12 71 PRO A N 1
ATOM 599 C CA . PRO A 1 71 ? 1.100 -8.127 -3.136 1.00 93.12 71 PRO A CA 1
ATOM 600 C C . PRO A 1 71 ? 0.481 -8.703 -1.850 1.00 93.12 71 PRO A C 1
ATOM 602 O O . PRO A 1 71 ? 0.066 -7.950 -0.971 1.00 93.12 71 PRO A O 1
ATOM 605 N N . ASP A 1 72 ? 0.437 -10.029 -1.716 1.00 91.81 72 ASP A N 1
ATOM 606 C CA . ASP A 1 72 ? 0.006 -10.768 -0.524 1.00 91.81 72 ASP A CA 1
ATOM 607 C C . ASP A 1 72 ? 0.885 -10.485 0.702 1.00 91.81 72 ASP A C 1
ATOM 609 O O . ASP A 1 72 ? 0.378 -10.442 1.823 1.00 91.81 72 ASP A O 1
ATOM 613 N N . LEU A 1 73 ? 2.163 -10.151 0.493 1.00 90.62 73 LEU A N 1
ATOM 614 C CA . LEU A 1 73 ? 3.099 -9.782 1.560 1.00 90.62 73 LEU A CA 1
ATOM 615 C C . LEU A 1 73 ? 2.673 -8.542 2.351 1.00 90.62 73 LEU A C 1
ATOM 617 O O . LEU A 1 73 ? 3.126 -8.342 3.477 1.00 90.62 73 LEU A O 1
ATOM 621 N N . LEU A 1 74 ? 1.770 -7.721 1.806 1.00 92.62 74 LEU A N 1
ATOM 622 C CA . LEU A 1 74 ? 1.165 -6.598 2.526 1.00 92.62 74 LEU A CA 1
ATOM 623 C C . LEU A 1 74 ? 0.255 -7.043 3.683 1.00 92.62 74 LEU A C 1
ATOM 625 O O . LEU A 1 74 ? -0.215 -6.186 4.432 1.00 92.62 74 LEU A O 1
ATOM 629 N N . LEU A 1 75 ? -0.006 -8.348 3.826 1.00 91.94 75 LEU A N 1
ATOM 630 C CA . LEU A 1 75 ? -0.800 -8.955 4.897 1.00 91.94 75 LEU A CA 1
ATOM 631 C C . LEU A 1 75 ? 0.045 -9.713 5.936 1.00 91.94 75 LEU A C 1
ATOM 633 O O . LEU A 1 75 ? -0.472 -10.021 7.006 1.00 91.94 75 LEU A O 1
ATOM 637 N N . GLU A 1 76 ? 1.330 -9.974 5.675 1.00 87.62 76 GLU A N 1
ATOM 638 C CA . GLU A 1 76 ? 2.195 -10.808 6.536 1.00 87.62 76 GLU A CA 1
ATOM 639 C C . GLU A 1 76 ? 2.498 -10.182 7.908 1.00 87.62 76 GLU A C 1
ATOM 641 O O . GLU A 1 76 ? 2.939 -10.865 8.826 1.00 87.62 76 GLU A O 1
ATOM 646 N N . PHE A 1 77 ? 2.189 -8.898 8.106 1.00 83.69 77 PHE A N 1
ATOM 647 C CA . PHE A 1 77 ? 2.254 -8.257 9.425 1.00 83.69 77 PHE A CA 1
ATOM 648 C C . PHE A 1 77 ? 1.315 -8.909 10.465 1.00 83.69 77 PHE A C 1
ATOM 650 O O . PHE A 1 77 ? 1.478 -8.684 11.667 1.00 83.69 77 PHE A O 1
ATOM 657 N N . ASP A 1 78 ? 0.316 -9.680 10.014 1.00 80.12 78 ASP A N 1
ATOM 658 C CA . ASP A 1 78 ? -0.567 -10.470 10.877 1.00 80.12 78 ASP A CA 1
ATOM 659 C C . ASP A 1 78 ? 0.107 -11.753 11.404 1.00 80.12 78 ASP A C 1
ATOM 661 O O . ASP A 1 78 ? -0.330 -12.281 12.427 1.00 80.12 78 ASP A O 1
ATOM 665 N N . GLU A 1 79 ? 1.188 -12.218 10.765 1.00 74.75 79 GLU A N 1
ATOM 666 C CA . GLU A 1 79 ? 1.873 -13.486 11.050 1.00 74.75 79 GLU A CA 1
ATOM 667 C C . GLU A 1 79 ? 3.364 -13.260 11.388 1.00 74.75 79 GLU A C 1
ATOM 669 O O . GLU A 1 79 ? 4.265 -13.637 10.633 1.00 74.75 79 GLU A O 1
ATOM 674 N N . PRO A 1 80 ? 3.682 -12.689 12.567 1.00 57.88 80 PRO A N 1
ATOM 675 C CA . PRO A 1 80 ? 5.056 -12.330 12.934 1.00 57.88 80 PRO A CA 1
ATOM 676 C C . PRO A 1 80 ? 6.015 -13.532 13.026 1.00 57.88 80 PRO A C 1
ATOM 678 O O . PRO A 1 80 ? 7.223 -13.349 13.068 1.00 57.88 80 PRO A O 1
ATOM 681 N N . GLN A 1 81 ? 5.511 -14.771 13.041 1.00 53.75 81 GLN A N 1
ATOM 682 C CA . GLN A 1 81 ? 6.330 -15.990 13.110 1.00 53.75 81 GLN A CA 1
ATOM 683 C C . GLN A 1 81 ? 6.998 -16.360 11.770 1.00 53.75 81 GLN A C 1
ATOM 685 O O . GLN A 1 81 ? 7.906 -17.192 11.749 1.00 53.75 81 GLN A O 1
ATOM 690 N N . ASN A 1 82 ? 6.594 -15.730 10.660 1.00 50.66 82 ASN A N 1
ATOM 691 C CA . ASN A 1 82 ? 7.220 -15.907 9.346 1.00 50.66 82 ASN A CA 1
ATOM 692 C C . ASN A 1 82 ? 8.359 -14.917 9.069 1.00 50.66 82 ASN A C 1
ATOM 694 O O . ASN A 1 82 ? 8.999 -15.011 8.017 1.00 50.66 82 ASN A O 1
ATOM 698 N N . SER A 1 83 ? 8.692 -14.019 10.005 1.00 51.59 83 SER A N 1
ATOM 699 C CA . SER A 1 83 ? 9.871 -13.155 9.906 1.00 51.59 83 SER A CA 1
ATOM 700 C C . SER A 1 83 ? 11.163 -13.953 10.153 1.00 51.59 83 SER A C 1
ATOM 702 O O . SER A 1 83 ? 11.956 -13.641 11.034 1.00 51.59 83 SER A O 1
ATOM 704 N N . LYS A 1 84 ? 11.420 -14.990 9.349 1.00 49.00 84 LYS A N 1
ATOM 705 C CA . LYS A 1 84 ? 12.717 -15.688 9.263 1.00 49.00 84 LYS A CA 1
ATOM 706 C C . LYS A 1 84 ? 13.789 -14.843 8.561 1.00 49.00 84 LYS A C 1
ATOM 708 O O . LYS A 1 84 ? 14.800 -15.372 8.108 1.00 49.00 84 LYS A O 1
ATOM 713 N N . SER A 1 85 ? 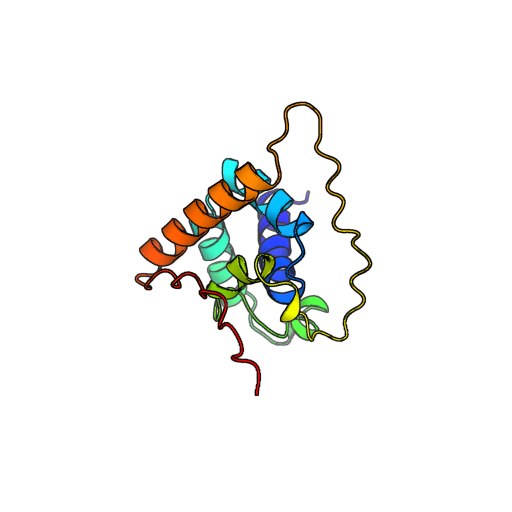13.571 -13.538 8.429 1.00 53.19 85 SER A N 1
ATOM 714 C CA . SER A 1 85 ? 14.603 -12.630 7.963 1.00 53.19 85 SER A CA 1
ATOM 715 C C . SER A 1 85 ? 15.571 -12.419 9.119 1.00 53.19 85 SER A C 1
ATOM 717 O O . SER A 1 85 ? 15.192 -11.896 10.161 1.00 53.19 85 SER A O 1
ATOM 719 N N . HIS A 1 86 ? 16.833 -12.792 8.928 1.00 51.50 86 HIS A N 1
ATOM 720 C CA . HIS A 1 86 ? 17.955 -12.542 9.842 1.00 51.50 86 HIS A CA 1
ATOM 721 C C . HIS A 1 86 ? 18.249 -11.033 10.051 1.00 51.50 86 HIS A C 1
ATOM 723 O O . HIS A 1 86 ? 19.330 -10.660 10.511 1.00 51.50 86 HIS A O 1
ATOM 729 N N . ARG A 1 87 ? 17.319 -10.146 9.667 1.00 57.81 87 ARG A N 1
ATOM 730 C CA . ARG A 1 87 ? 17.454 -8.696 9.742 1.00 57.81 87 ARG A CA 1
ATOM 731 C C . ARG A 1 87 ? 17.153 -8.218 11.157 1.00 57.81 87 ARG A C 1
ATOM 733 O O . ARG A 1 87 ? 16.117 -8.579 11.710 1.00 57.81 87 ARG A O 1
ATOM 740 N N . PRO A 1 88 ? 17.998 -7.345 11.723 1.00 55.16 88 PRO A N 1
ATOM 741 C CA . PRO A 1 88 ? 17.721 -6.728 13.009 1.00 55.16 88 PRO A CA 1
ATOM 742 C C . PRO A 1 88 ? 16.405 -5.941 12.960 1.00 55.16 88 PRO A C 1
ATOM 744 O O . PRO A 1 88 ? 16.318 -4.862 12.371 1.00 55.16 88 PRO A O 1
ATOM 747 N N . THR A 1 89 ? 15.360 -6.470 13.588 1.00 54.91 89 THR A N 1
ATOM 748 C CA . THR A 1 89 ? 14.097 -5.765 13.813 1.00 54.91 89 THR A CA 1
ATOM 749 C C . THR A 1 89 ? 14.120 -5.178 15.220 1.00 54.91 89 THR A C 1
ATOM 751 O O . THR A 1 89 ? 13.609 -5.766 16.167 1.00 54.91 89 THR A O 1
ATOM 754 N N . HIS A 1 90 ? 14.734 -4.005 15.390 1.00 48.94 90 HIS A N 1
ATOM 755 C CA . HIS A 1 90 ? 14.742 -3.296 16.683 1.00 48.94 90 HIS A CA 1
ATOM 756 C C . HIS A 1 90 ? 13.464 -2.484 16.947 1.00 48.94 90 HIS A C 1
ATOM 758 O O . HIS A 1 90 ? 13.377 -1.726 17.915 1.00 48.94 90 HIS A O 1
ATOM 764 N N . SER A 1 91 ? 12.448 -2.621 16.098 1.00 51.28 91 SER A N 1
ATOM 765 C CA . SER A 1 91 ? 11.154 -1.999 16.322 1.00 51.28 91 SER A CA 1
ATOM 766 C C . SER A 1 91 ? 10.411 -2.775 17.401 1.00 51.28 91 SER A C 1
ATOM 768 O O . SER A 1 91 ? 9.780 -3.786 17.115 1.00 51.28 91 SER A O 1
ATOM 770 N N . HIS A 1 92 ? 10.452 -2.279 18.638 1.00 54.78 92 HIS A N 1
ATOM 771 C CA . HIS A 1 92 ? 9.411 -2.624 19.598 1.00 54.78 92 HIS A CA 1
ATOM 772 C C . HIS A 1 92 ? 8.050 -2.351 18.944 1.00 54.78 92 HIS A C 1
ATOM 774 O O . HIS A 1 92 ? 7.830 -1.262 18.404 1.00 54.78 92 HIS A O 1
ATOM 780 N N . ASP A 1 93 ? 7.144 -3.324 19.032 1.00 61.09 93 ASP A N 1
ATOM 781 C CA . ASP A 1 93 ? 5.760 -3.274 18.534 1.00 61.09 93 ASP A CA 1
ATOM 782 C C . ASP A 1 93 ? 4.900 -2.191 19.202 1.00 61.09 93 ASP A C 1
ATOM 784 O O . ASP A 1 93 ? 3.727 -2.017 18.871 1.00 61.09 93 ASP A O 1
ATOM 788 N N . ARG A 1 94 ? 5.481 -1.448 20.147 1.00 65.06 94 ARG A N 1
ATOM 789 C CA . ARG A 1 94 ? 4.874 -0.274 20.748 1.00 65.06 94 ARG A CA 1
ATOM 790 C C . ARG A 1 94 ? 4.655 0.789 19.669 1.00 65.06 94 ARG A C 1
ATOM 792 O O . ARG A 1 94 ? 5.599 1.397 19.156 1.00 65.06 94 ARG A O 1
ATOM 799 N N . ILE A 1 95 ? 3.387 0.967 19.326 1.00 65.44 95 ILE A N 1
ATOM 800 C CA . ILE A 1 95 ? 2.869 2.084 18.547 1.00 65.44 95 ILE A CA 1
ATOM 801 C C . ILE A 1 95 ? 2.399 3.104 19.579 1.00 65.44 95 ILE A C 1
ATOM 803 O O . ILE A 1 95 ? 1.410 2.862 20.270 1.00 65.44 95 ILE A O 1
ATOM 807 N N . ASP A 1 96 ? 3.122 4.211 19.721 1.00 65.06 96 ASP A N 1
ATOM 808 C CA . ASP A 1 96 ? 2.624 5.346 20.493 1.00 65.06 96 ASP A CA 1
ATOM 809 C C . ASP A 1 96 ? 1.550 6.028 19.638 1.00 65.06 96 ASP A C 1
ATOM 811 O O . ASP A 1 96 ? 1.844 6.743 18.678 1.00 65.06 96 ASP A O 1
ATOM 815 N N . ILE A 1 97 ? 0.289 5.697 19.920 1.00 67.00 97 ILE A N 1
ATOM 816 C CA . ILE A 1 97 ? -0.863 6.257 19.216 1.00 67.00 97 ILE A CA 1
ATOM 817 C C . ILE A 1 97 ? -0.912 7.748 19.553 1.00 67.00 97 ILE A C 1
ATOM 819 O O . ILE A 1 97 ? -1.053 8.125 20.715 1.00 67.00 97 ILE A O 1
ATOM 823 N N . VAL A 1 98 ? -0.771 8.595 18.533 1.00 68.25 98 VAL A N 1
ATOM 824 C CA . VAL A 1 98 ? -0.954 10.045 18.669 1.00 68.25 98 VAL A CA 1
ATOM 825 C C . VAL A 1 98 ? -2.401 10.312 19.086 1.00 68.25 98 VAL A C 1
ATOM 827 O O . VAL A 1 98 ? -3.306 9.622 18.622 1.00 68.25 98 VAL A O 1
ATOM 830 N N . GLU A 1 99 ? -2.632 11.295 19.951 1.00 69.25 99 GLU A N 1
ATOM 831 C CA . GLU A 1 99 ? -3.977 11.677 20.392 1.00 69.25 99 GLU A CA 1
ATOM 832 C C . GLU A 1 99 ? -4.913 11.917 19.187 1.00 69.25 99 GLU A C 1
ATOM 834 O O . GLU A 1 99 ? -4.559 12.617 18.237 1.00 69.25 99 GLU A O 1
ATOM 839 N N . GLY A 1 100 ? -6.083 11.264 19.183 1.00 74.06 100 GLY A N 1
ATOM 840 C CA . GLY A 1 100 ? -7.018 11.257 18.045 1.00 74.06 100 GLY A CA 1
ATOM 841 C C . GLY A 1 100 ? -6.667 10.291 16.896 1.00 74.06 100 GLY A C 1
ATOM 842 O O . GLY A 1 100 ? -7.357 10.273 15.877 1.00 74.06 100 GLY A O 1
ATOM 843 N N . GLY A 1 101 ? -5.607 9.491 17.032 1.00 79.94 101 GLY A N 1
ATOM 844 C CA . GLY A 1 101 ? -5.198 8.461 16.076 1.00 79.94 101 GLY A CA 1
ATOM 845 C C . GLY A 1 101 ? -6.002 7.159 16.180 1.00 79.94 101 GLY A C 1
ATOM 846 O O . GLY A 1 101 ? -6.606 6.857 17.207 1.00 79.94 101 GLY A O 1
ATOM 847 N N . LYS A 1 102 ? -5.983 6.361 15.105 1.00 85.75 102 LYS A N 1
ATOM 848 C CA . LYS A 1 102 ? -6.624 5.038 15.067 1.00 85.75 102 LYS A CA 1
ATOM 849 C C . LYS A 1 102 ? -5.906 4.061 16.002 1.00 85.75 102 LYS A C 1
ATOM 851 O O . LYS A 1 102 ? -4.678 3.992 16.024 1.00 85.75 102 LYS A O 1
ATOM 856 N N . SER A 1 103 ? -6.664 3.220 16.695 1.00 89.62 103 SER A N 1
ATOM 857 C CA . SER A 1 103 ? -6.116 2.045 17.373 1.00 89.62 103 SER A CA 1
ATOM 858 C C . SER A 1 103 ? -5.503 1.060 16.372 1.00 89.62 103 SER A C 1
ATOM 860 O O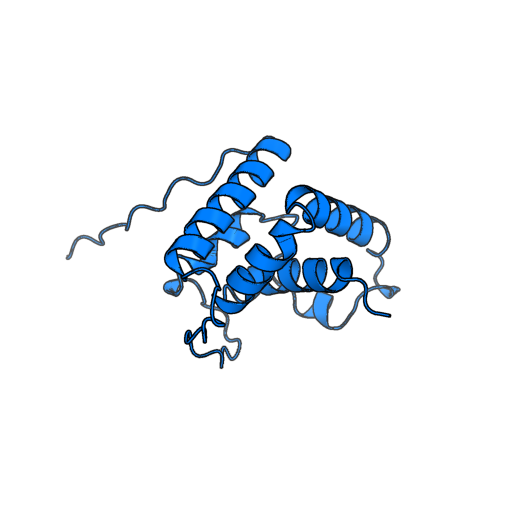 . SER A 1 103 ? -5.852 1.034 15.189 1.00 89.62 103 SER A O 1
ATOM 862 N N . TRP A 1 104 ? -4.619 0.177 16.847 1.00 87.62 104 TRP A N 1
ATOM 863 C CA . TRP A 1 104 ? -4.046 -0.870 15.993 1.00 87.62 104 TRP A CA 1
ATOM 864 C C . TRP A 1 104 ? -5.118 -1.754 15.334 1.00 87.62 104 TRP A C 1
ATOM 866 O O . TRP A 1 104 ? -4.973 -2.142 14.177 1.00 87.62 104 TRP A O 1
ATOM 876 N N . ILE A 1 105 ? -6.213 -2.047 16.041 1.00 89.75 105 ILE A N 1
ATOM 877 C CA . ILE A 1 105 ? -7.316 -2.860 15.511 1.00 89.75 105 ILE A CA 1
ATOM 878 C C . ILE A 1 105 ? -7.981 -2.149 14.325 1.00 89.75 105 ILE A C 1
ATOM 880 O O . ILE A 1 105 ? -8.204 -2.767 13.283 1.00 89.75 105 ILE A O 1
ATOM 884 N N . GLU A 1 106 ? -8.245 -0.848 14.449 1.00 92.44 106 GLU A N 1
ATOM 885 C CA . GLU A 1 106 ? -8.834 -0.040 13.377 1.00 92.44 106 GLU A CA 1
ATOM 886 C C . GLU A 1 106 ? -7.893 0.097 12.181 1.00 92.44 106 GLU A C 1
ATOM 888 O O . GLU A 1 106 ? -8.327 -0.065 11.040 1.00 92.44 106 GLU A O 1
ATOM 893 N N . VAL A 1 107 ? -6.601 0.341 12.427 1.00 93.12 107 VAL A N 1
ATOM 894 C CA . VAL A 1 107 ? -5.570 0.388 11.378 1.00 93.12 107 VAL A CA 1
ATOM 895 C C . VAL A 1 107 ? -5.504 -0.933 10.632 1.00 93.12 107 VAL A C 1
ATOM 897 O O . VAL A 1 107 ? -5.565 -0.944 9.406 1.00 93.12 107 VAL A O 1
ATOM 900 N N . ARG A 1 108 ? -5.449 -2.054 11.353 1.00 92.56 108 ARG A N 1
ATOM 901 C CA . ARG A 1 108 ? -5.416 -3.394 10.768 1.00 92.56 108 ARG A CA 1
ATOM 902 C C . ARG A 1 108 ? -6.623 -3.650 9.866 1.00 92.56 108 ARG A C 1
ATOM 904 O O . ARG A 1 108 ? -6.456 -4.122 8.743 1.00 92.56 108 ARG A O 1
ATOM 911 N N . LEU A 1 109 ? -7.834 -3.349 10.334 1.00 94.06 109 LEU A N 1
ATOM 912 C CA . LEU A 1 109 ? -9.059 -3.541 9.550 1.00 94.06 109 LEU A CA 1
ATOM 913 C C . LEU A 1 109 ? -9.088 -2.632 8.316 1.00 94.06 109 LEU A C 1
ATOM 915 O O . LEU A 1 109 ? -9.315 -3.109 7.202 1.00 94.06 109 LEU A O 1
ATOM 919 N N . SER A 1 110 ? -8.805 -1.343 8.512 1.00 96.31 110 SER A N 1
ATOM 920 C CA . SER A 1 110 ? -8.725 -0.329 7.455 1.00 96.31 110 SER A CA 1
ATOM 921 C C . SER A 1 110 ? -7.716 -0.726 6.375 1.00 96.31 110 SER A C 1
ATOM 923 O O . SER A 1 110 ? -8.026 -0.712 5.183 1.00 96.31 110 SER A O 1
ATOM 925 N N . TRP A 1 111 ? -6.532 -1.175 6.785 1.00 96.06 111 TRP A N 1
ATOM 926 C CA . TRP A 1 111 ? -5.489 -1.631 5.881 1.00 96.06 111 TRP A CA 1
ATOM 927 C C . TRP A 1 111 ? -5.911 -2.864 5.078 1.00 96.06 111 TRP A C 1
ATOM 929 O O . TRP A 1 111 ? -5.807 -2.865 3.853 1.00 96.06 111 TRP A O 1
ATOM 939 N N . ARG A 1 112 ? -6.481 -3.889 5.727 1.00 95.38 112 ARG A N 1
ATOM 940 C CA . ARG A 1 112 ? -6.973 -5.094 5.033 1.00 95.38 112 ARG A CA 1
ATOM 941 C C . ARG A 1 112 ? -8.039 -4.769 3.983 1.00 95.38 112 ARG A C 1
ATOM 943 O O . ARG A 1 112 ? -8.043 -5.389 2.923 1.00 95.38 112 ARG A O 1
ATOM 950 N N . LEU A 1 113 ? -8.915 -3.794 4.240 1.00 96.19 113 LEU A N 1
ATOM 951 C CA . LEU A 1 113 ? -9.898 -3.324 3.254 1.00 96.19 113 LEU A CA 1
ATOM 952 C C . LEU A 1 113 ? -9.228 -2.669 2.040 1.00 96.19 113 LEU A C 1
ATOM 954 O O . LEU A 1 113 ? -9.615 -2.941 0.904 1.00 96.19 113 LEU A O 1
ATOM 958 N N . LYS A 1 114 ? -8.196 -1.853 2.266 1.00 97.56 114 LYS A N 1
ATOM 959 C CA . LYS A 1 114 ? -7.420 -1.223 1.189 1.00 97.56 114 LYS A CA 1
ATOM 960 C C . LYS A 1 114 ? -6.671 -2.257 0.353 1.00 97.56 114 LYS A C 1
ATOM 962 O O . LYS A 1 114 ? -6.719 -2.185 -0.871 1.00 97.56 114 LYS A O 1
ATOM 967 N N . VAL A 1 115 ? -6.044 -3.246 0.992 1.00 96.56 115 VAL A N 1
ATOM 968 C CA . VAL A 1 115 ? -5.385 -4.356 0.286 1.00 96.56 115 VAL A CA 1
ATOM 969 C C . VAL A 1 115 ? -6.413 -5.181 -0.491 1.00 96.56 115 VAL A C 1
ATOM 971 O O . VAL A 1 115 ? -6.169 -5.516 -1.642 1.00 96.56 115 VAL A O 1
ATOM 974 N N . ARG A 1 116 ? -7.606 -5.440 0.060 1.00 96.44 116 ARG A N 1
ATOM 975 C CA . ARG A 1 116 ? -8.681 -6.116 -0.687 1.00 96.44 116 ARG A CA 1
ATOM 976 C C . ARG A 1 116 ? -9.080 -5.360 -1.949 1.00 96.44 116 ARG A C 1
ATOM 978 O O . ARG A 1 116 ? -9.236 -5.982 -2.994 1.00 96.44 116 ARG A O 1
ATOM 985 N N . LYS A 1 117 ? -9.205 -4.034 -1.863 1.00 97.25 117 LYS A N 1
ATOM 986 C CA . LYS A 1 117 ? -9.453 -3.197 -3.040 1.00 97.25 117 LYS A CA 1
ATOM 987 C C . LYS A 1 117 ? -8.324 -3.330 -4.066 1.00 97.25 117 LYS A C 1
ATOM 989 O O . LYS A 1 117 ? -8.612 -3.531 -5.235 1.00 97.25 117 LYS A O 1
ATOM 994 N N . LEU A 1 118 ? -7.062 -3.301 -3.628 1.00 97.44 118 LEU A N 1
ATOM 995 C CA . LEU A 1 118 ? -5.916 -3.531 -4.513 1.00 97.44 118 LEU A CA 1
ATOM 996 C C . LEU A 1 118 ? -6.009 -4.879 -5.239 1.00 97.44 118 LEU A C 1
ATOM 998 O O . LEU A 1 118 ? -5.815 -4.929 -6.444 1.00 97.44 118 LEU A O 1
ATOM 1002 N N . PHE A 1 119 ? -6.335 -5.962 -4.535 1.00 97.12 119 PHE A N 1
ATOM 1003 C CA . PHE A 1 119 ? -6.494 -7.280 -5.156 1.00 97.12 119 PHE A CA 1
ATOM 1004 C C . PHE A 1 119 ? -7.614 -7.306 -6.202 1.00 97.12 119 PHE A C 1
ATOM 1006 O O . PHE A 1 119 ? -7.404 -7.826 -7.295 1.00 97.12 119 PHE A O 1
ATOM 1013 N N . SER A 1 120 ? -8.753 -6.672 -5.901 1.00 97.00 120 SER A N 1
ATOM 1014 C CA . SER A 1 120 ? -9.849 -6.501 -6.860 1.00 97.00 120 SER A CA 1
ATOM 1015 C C . SER A 1 120 ? -9.394 -5.757 -8.119 1.00 97.00 120 SER A C 1
ATOM 1017 O O . SER A 1 120 ? -9.681 -6.209 -9.223 1.00 97.00 120 SER A O 1
ATOM 1019 N N . ASP A 1 121 ? -8.658 -4.653 -7.965 1.00 96.56 121 ASP A N 1
ATOM 1020 C CA . ASP A 1 121 ? -8.147 -3.853 -9.087 1.00 96.56 121 ASP A CA 1
ATOM 1021 C C . ASP A 1 121 ? -7.099 -4.628 -9.913 1.00 96.56 121 ASP A C 1
ATOM 1023 O O . ASP A 1 121 ? -6.990 -4.436 -11.121 1.00 96.56 121 ASP A O 1
ATOM 1027 N N . LEU A 1 122 ? -6.353 -5.542 -9.281 1.00 95.25 122 LEU A N 1
ATOM 1028 C CA . LEU A 1 122 ? -5.399 -6.439 -9.944 1.00 95.25 122 LEU A CA 1
ATOM 1029 C C . LEU A 1 122 ? -6.055 -7.674 -10.589 1.00 95.25 122 LEU A C 1
ATOM 1031 O O . LEU A 1 122 ? -5.342 -8.476 -11.192 1.00 95.25 122 LEU A O 1
ATOM 1035 N N . GLY A 1 123 ? -7.370 -7.872 -10.433 1.00 96.00 123 GLY A N 1
ATOM 1036 C CA . GLY A 1 123 ? -8.065 -9.080 -10.891 1.00 96.00 123 GLY A CA 1
ATOM 1037 C C . GLY A 1 123 ? -7.607 -10.359 -10.178 1.00 96.00 123 GLY A C 1
ATOM 1038 O O . GLY A 1 123 ? -7.642 -11.437 -10.768 1.00 96.00 123 GLY A O 1
ATOM 1039 N N . LYS A 1 124 ? -7.129 -10.243 -8.932 1.00 93.94 124 LYS A N 1
ATOM 1040 C CA . LYS A 1 124 ? -6.626 -11.354 -8.111 1.00 93.94 124 LYS A CA 1
ATOM 1041 C C . LYS A 1 124 ? -7.578 -11.651 -6.955 1.00 93.94 124 LYS A C 1
ATOM 1043 O O . LYS A 1 124 ? -8.118 -10.735 -6.336 1.00 93.94 124 LYS A O 1
ATOM 1048 N N . ASP A 1 125 ? -7.694 -12.924 -6.591 1.00 93.69 125 ASP A N 1
ATOM 1049 C CA . ASP A 1 125 ? -8.435 -13.323 -5.395 1.00 93.69 125 ASP A CA 1
ATOM 1050 C C . ASP A 1 125 ? -7.732 -12.839 -4.127 1.00 93.69 125 ASP A C 1
ATOM 1052 O O . ASP A 1 125 ? -6.523 -13.018 -3.947 1.00 93.69 125 ASP A O 1
ATOM 1056 N N . PHE A 1 126 ? -8.495 -12.226 -3.221 1.00 93.56 126 PHE A N 1
ATOM 1057 C CA . PHE A 1 126 ? -7.959 -11.800 -1.935 1.00 93.56 126 PHE A CA 1
ATOM 1058 C C . PHE A 1 126 ? -7.566 -13.029 -1.095 1.00 93.56 126 PHE A C 1
ATOM 1060 O O . PHE A 1 126 ? -8.389 -13.938 -0.962 1.00 93.56 126 PHE A O 1
ATOM 1067 N N . PRO A 1 127 ? -6.368 -13.064 -0.477 1.00 88.19 127 PRO A N 1
ATOM 1068 C CA . PRO A 1 127 ? -5.909 -14.236 0.254 1.00 88.19 127 PRO A CA 1
ATOM 1069 C C . PRO A 1 127 ? -6.885 -14.620 1.366 1.00 88.19 127 PRO A C 1
ATOM 1071 O O . PRO A 1 127 ? -7.301 -13.778 2.175 1.00 88.19 127 PRO A O 1
ATOM 1074 N N . ASN A 1 128 ? -7.240 -15.905 1.416 1.00 73.81 128 ASN A N 1
ATOM 1075 C CA . ASN A 1 128 ? -8.051 -16.434 2.503 1.00 73.81 128 ASN A CA 1
ATOM 1076 C C . ASN A 1 128 ? -7.345 -16.184 3.842 1.00 73.81 128 ASN A C 1
ATOM 1078 O O . ASN A 1 128 ? -6.111 -16.206 3.898 1.00 73.81 128 ASN A O 1
ATOM 1082 N N . PRO A 1 129 ? -8.094 -15.964 4.940 1.00 65.00 129 PRO A N 1
ATOM 1083 C CA . PRO A 1 129 ? -7.499 -15.984 6.264 1.00 65.00 129 PRO A CA 1
ATOM 1084 C C . PRO A 1 129 ? -6.751 -17.308 6.397 1.00 65.00 129 PRO A C 1
ATOM 1086 O O . PRO A 1 129 ? -7.365 -18.368 6.263 1.00 65.00 129 PRO A O 1
ATOM 1089 N N . GLN A 1 130 ? -5.439 -17.260 6.624 1.00 56.28 130 GLN A N 1
ATOM 1090 C CA . GLN A 1 130 ? -4.700 -18.446 7.024 1.00 56.28 130 GLN A CA 1
ATOM 1091 C C . GLN A 1 130 ? -5.239 -18.810 8.408 1.00 56.28 130 GLN A C 1
ATOM 1093 O O . GLN A 1 130 ? -4.831 -18.266 9.431 1.00 56.28 130 GLN A O 1
ATOM 1098 N N . GLY A 1 131 ? -6.281 -19.642 8.447 1.00 45.34 131 GLY A N 1
ATOM 1099 C CA . GLY A 1 131 ? -6.761 -20.208 9.693 1.00 45.34 131 GLY A CA 1
ATOM 1100 C C . GLY A 1 131 ? -5.568 -20.883 10.348 1.00 45.34 131 GLY A C 1
ATOM 1101 O O . GLY A 1 131 ? -4.869 -21.636 9.671 1.00 45.34 131 GLY A O 1
ATOM 1102 N N . ARG A 1 132 ? -5.306 -20.580 11.630 1.00 41.97 132 ARG A N 1
ATOM 1103 C CA . ARG A 1 132 ? -4.276 -21.261 12.424 1.00 41.97 132 ARG A CA 1
ATOM 1104 C C . ARG A 1 132 ? -4.343 -22.747 12.095 1.00 41.97 132 ARG A C 1
ATOM 1106 O O . ARG A 1 132 ? -5.296 -23.410 12.510 1.00 41.97 132 ARG A O 1
ATOM 1113 N N . ILE A 1 133 ? -3.351 -23.265 11.375 1.00 43.56 133 ILE A N 1
ATOM 1114 C CA . ILE A 1 133 ? -3.153 -24.704 11.279 1.00 43.56 133 ILE A CA 1
ATOM 1115 C C . ILE A 1 133 ? -2.824 -25.104 12.712 1.00 43.56 133 ILE A C 1
ATOM 1117 O O . ILE A 1 133 ? -1.707 -24.901 13.189 1.00 43.56 133 ILE A O 1
ATOM 1121 N N . ARG A 1 134 ? -3.838 -25.562 13.454 1.00 37.56 134 ARG A N 1
ATOM 1122 C CA . ARG A 1 134 ? -3.635 -26.213 14.741 1.00 37.56 134 ARG A CA 1
ATOM 1123 C C . ARG A 1 134 ? -2.750 -27.403 14.416 1.00 37.56 134 ARG A C 1
ATOM 1125 O O . ARG A 1 134 ? -3.224 -28.373 13.837 1.00 37.56 134 ARG A O 1
ATOM 1132 N N . LYS A 1 135 ? -1.456 -27.303 14.722 1.00 40.50 135 LYS A N 1
ATOM 1133 C CA . LYS A 1 135 ? -0.612 -28.488 14.792 1.00 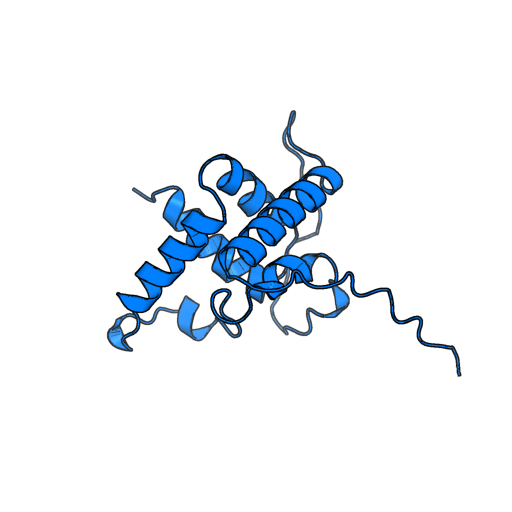40.50 135 LYS A CA 1
ATOM 1134 C C . LYS A 1 135 ? -1.283 -29.397 15.814 1.00 40.50 135 LYS A C 1
ATOM 1136 O O . LYS A 1 135 ? -1.360 -29.037 16.988 1.00 40.50 135 LYS A O 1
ATOM 1141 N N . SER A 1 136 ? -1.850 -30.501 15.343 1.00 34.56 136 SER A N 1
ATOM 1142 C CA . SER A 1 136 ? -2.284 -31.579 16.219 1.00 34.56 136 SER A CA 1
ATOM 1143 C C . SER A 1 136 ? -1.072 -32.001 17.048 1.00 34.56 136 SER A C 1
ATOM 1145 O O . SER A 1 136 ? 0.005 -32.173 16.468 1.00 34.56 136 SER A O 1
ATOM 1147 N N . PRO A 1 137 ? -1.188 -32.096 18.380 1.00 54.06 137 PRO A N 1
ATOM 1148 C CA . PRO A 1 137 ? -0.128 -32.696 19.167 1.00 54.06 137 PRO A CA 1
ATOM 1149 C C . PRO A 1 137 ? -0.014 -34.167 18.743 1.00 54.06 137 PRO A C 1
ATOM 1151 O O . PRO A 1 137 ? -1.027 -34.868 18.702 1.00 54.06 137 PRO A O 1
ATOM 1154 N N . ASN A 1 138 ? 1.199 -34.578 18.364 1.00 49.00 138 ASN A N 1
ATOM 1155 C CA . ASN A 1 138 ? 1.589 -35.988 18.361 1.00 49.00 138 ASN A CA 1
ATOM 1156 C C . ASN A 1 138 ? 1.740 -36.464 19.804 1.00 49.00 138 ASN A C 1
ATOM 1158 O O . ASN A 1 138 ? 2.237 -35.651 20.621 1.00 49.00 138 ASN A O 1
#